Protein AF-A0A7C0U023-F1 (afdb_monomer)

Sequence (135 aa):
MRRCYLKLAESLKVRSLTDVDVYISKMVKILGLPGEVEHLANDIYKKSAIKGLTQGKNTKAIAAAATYLAARTLGISISQRRLVKEVGVSKSTLRRRLREFEAVLSDENIRKESRITLRRINLATEVNEIGRRSH

Mean predicted aligned error: 13.09 Å

Foldseek 3Di:
DVVVVVVVCVVPPPPPCPDLLVLLVVLCVVQVHDCQLSVQLVVLLVLCVVVVNPPPDDSLLSSLLSSCVSCVVVVHDDDLVVSCVVSVHDSVSNVVNNVSSVVSVVVVVVVVVVVVVVVVVVVVVVVVVVVVVPD

Nearest PDB structures (foldseek):
  1ais-assembly1_B  TM=8.314E-01  e=1.638E-04  Pyrococcus woesei
  8wak-assembly1_R  TM=7.868E-01  e=1.321E-04  Homo sapiens
  7nvu-assembly1_M  TM=7.832E-01  e=1.552E-04  Homo sapiens
  7zx7-assembly1_M  TM=7.898E-01  e=2.144E-04  Homo sapiens
  8bvw-assembly1_M  TM=7.854E-01  e=2.144E-04  Homo sapiens

Radius of gyration: 21.13 Å; Cα contacts (8 Å, |Δi|>4): 98; chains: 1; bounding box: 37×42×81 Å

Secondary structure (DSSP, 8-state):
-HHHHHHHHHHSS------HHHHHHHHHHHHT--HHHHHHHHHHHHHHHHTTTTTTS-HHHHHHHHHHHHHHHTT----HHHHHHHHT--HHHHHHHHHHHHHHHHHHHHHHHHHHHHHHHHHHHHHHHHTTS--

Structure (mmCIF, N/CA/C/O backbone):
data_AF-A0A7C0U023-F1
#
_entry.id   AF-A0A7C0U023-F1
#
loop_
_atom_site.group_PDB
_atom_site.id
_atom_site.type_symbol
_atom_site.label_atom_id
_atom_site.label_alt_id
_atom_site.label_comp_id
_atom_site.label_asym_id
_atom_site.label_entity_id
_atom_site.label_seq_id
_atom_site.pdbx_PDB_ins_code
_atom_site.Cartn_x
_atom_site.Cartn_y
_atom_site.Cartn_z
_atom_site.occupancy
_atom_site.B_iso_or_equiv
_atom_site.auth_seq_id
_atom_site.auth_comp_id
_atom_site.auth_asym_id
_atom_site.auth_atom_id
_atom_site.pdbx_PDB_model_num
ATOM 1 N N . MET A 1 1 ? 19.721 7.016 -32.520 1.00 54.12 1 MET A N 1
ATOM 2 C CA . MET A 1 1 ? 19.058 8.004 -31.632 1.00 54.12 1 MET A CA 1
ATOM 3 C C . MET A 1 1 ? 18.531 7.437 -30.301 1.00 54.12 1 MET A C 1
ATOM 5 O O . MET A 1 1 ? 18.793 8.049 -29.277 1.00 54.12 1 MET A O 1
ATOM 9 N N . ARG A 1 2 ? 17.855 6.271 -30.234 1.00 52.28 2 ARG A N 1
ATOM 10 C CA . ARG A 1 2 ? 17.248 5.757 -28.972 1.00 52.28 2 ARG A CA 1
ATOM 11 C C . ARG A 1 2 ? 18.247 5.343 -27.866 1.00 52.28 2 ARG A C 1
ATOM 13 O O . ARG A 1 2 ? 17.947 5.484 -26.687 1.00 52.28 2 ARG A O 1
ATOM 20 N N . ARG A 1 3 ? 19.452 4.876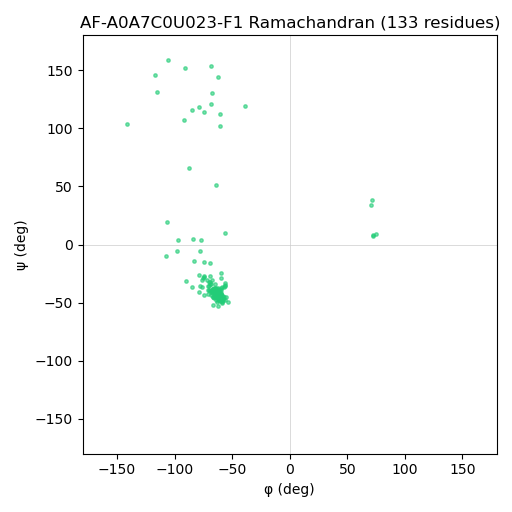 -28.233 1.00 50.38 3 ARG A N 1
ATOM 21 C CA . ARG A 1 3 ? 20.515 4.461 -27.286 1.00 50.38 3 ARG A CA 1
ATOM 22 C C . ARG A 1 3 ? 21.240 5.628 -26.598 1.00 50.38 3 ARG A C 1
ATOM 24 O O . ARG A 1 3 ? 21.702 5.454 -25.476 1.00 50.38 3 ARG A O 1
ATOM 31 N N . CYS A 1 4 ? 21.318 6.802 -27.228 1.00 50.00 4 CYS A N 1
ATOM 32 C CA . CYS A 1 4 ? 21.983 7.971 -26.635 1.00 50.00 4 CYS A CA 1
ATOM 33 C C . CYS A 1 4 ? 21.095 8.661 -25.590 1.00 50.00 4 CYS A C 1
ATOM 35 O O . CYS A 1 4 ? 21.592 9.076 -24.550 1.00 50.00 4 CYS A O 1
ATOM 37 N N . TYR A 1 5 ? 19.776 8.692 -25.814 1.00 56.62 5 TYR A N 1
ATOM 38 C CA . TYR A 1 5 ? 18.820 9.225 -24.839 1.00 56.62 5 TYR A CA 1
ATOM 39 C C . TYR A 1 5 ? 18.781 8.394 -23.546 1.00 56.62 5 TYR A C 1
ATOM 41 O O . TYR A 1 5 ? 18.778 8.954 -22.456 1.00 56.62 5 TYR A O 1
ATOM 49 N N . LEU A 1 6 ? 18.838 7.059 -23.655 1.00 56.56 6 LEU A N 1
ATOM 50 C CA . LEU A 1 6 ? 18.897 6.169 -22.489 1.00 56.56 6 LEU A CA 1
ATOM 51 C C . LEU A 1 6 ? 20.165 6.382 -21.651 1.00 56.56 6 LEU A C 1
ATOM 53 O O . LEU A 1 6 ? 20.066 6.433 -20.432 1.00 56.56 6 LEU A O 1
ATOM 57 N N . LYS A 1 7 ? 21.328 6.569 -22.291 1.00 55.03 7 LYS A N 1
ATOM 58 C CA . LYS A 1 7 ? 22.586 6.857 -21.582 1.00 55.03 7 LYS A CA 1
ATOM 59 C C . LYS A 1 7 ? 22.573 8.223 -20.886 1.00 55.03 7 LYS A C 1
ATOM 61 O O . LYS A 1 7 ? 23.060 8.330 -19.768 1.00 55.03 7 LYS A O 1
ATOM 66 N N . LEU A 1 8 ? 21.974 9.250 -21.495 1.00 55.00 8 LEU A N 1
ATOM 67 C CA . LEU A 1 8 ? 21.811 10.564 -20.852 1.00 55.00 8 LEU A CA 1
ATOM 68 C C . LEU A 1 8 ? 20.832 10.515 -19.668 1.00 55.00 8 LEU A C 1
ATOM 70 O O . LEU A 1 8 ? 21.096 11.110 -18.624 1.00 55.00 8 LEU A O 1
ATOM 74 N N . ALA A 1 9 ? 19.745 9.749 -19.793 1.00 53.06 9 ALA A N 1
ATOM 75 C CA . ALA A 1 9 ? 18.796 9.500 -18.707 1.00 53.06 9 ALA A CA 1
ATOM 76 C C . ALA A 1 9 ? 19.373 8.625 -17.573 1.00 53.06 9 ALA A C 1
ATOM 78 O O . ALA A 1 9 ? 18.794 8.565 -16.495 1.00 53.06 9 ALA A O 1
ATOM 79 N N . GLU A 1 10 ? 20.492 7.938 -17.811 1.00 50.91 10 GLU A N 1
ATOM 80 C CA . GLU A 1 10 ? 21.202 7.120 -16.823 1.00 50.91 10 GLU A CA 1
ATOM 81 C C . GLU A 1 10 ? 22.261 7.931 -16.053 1.00 50.91 10 GLU A C 1
ATOM 83 O O . GLU A 1 10 ? 22.480 7.687 -14.865 1.00 50.91 10 GLU A O 1
ATOM 88 N N . SER A 1 11 ? 22.869 8.941 -16.695 1.00 46.41 11 SER A N 1
ATOM 89 C CA . SER A 1 11 ? 23.805 9.884 -16.059 1.00 46.41 11 SER A CA 1
ATOM 90 C C . SER A 1 11 ? 23.117 10.928 -15.175 1.00 46.41 11 SER A C 1
ATOM 92 O O . SER A 1 11 ? 23.688 11.339 -14.164 1.00 46.41 11 SER A O 1
ATOM 94 N N . LEU A 1 12 ? 21.871 11.308 -15.475 1.00 48.84 12 LEU A N 1
ATOM 95 C CA . LEU A 1 12 ? 20.998 11.856 -14.443 1.00 48.84 12 LEU A CA 1
ATOM 96 C C . LEU A 1 12 ? 20.554 10.677 -13.571 1.00 48.84 12 LEU A C 1
ATOM 98 O O . LEU A 1 12 ? 19.746 9.862 -13.995 1.00 48.84 12 LEU A O 1
ATOM 102 N N . LYS A 1 13 ? 20.966 10.629 -12.300 1.00 47.28 13 LYS A N 1
ATOM 103 C CA . LYS A 1 13 ? 20.375 9.750 -11.260 1.00 47.28 13 LYS A CA 1
ATOM 104 C C . LYS A 1 13 ? 18.853 9.938 -11.064 1.00 47.28 13 LYS A C 1
ATOM 106 O O . LYS A 1 13 ? 18.273 9.388 -10.136 1.00 47.28 13 LYS A O 1
ATOM 111 N N . VAL A 1 14 ? 18.192 10.678 -11.945 1.00 48.66 14 VAL A N 1
ATOM 112 C CA . VAL A 1 14 ? 16.753 10.736 -12.134 1.00 48.66 14 VAL A CA 1
ATOM 113 C C . VAL A 1 14 ? 16.366 9.636 -13.126 1.00 48.66 14 VAL A C 1
ATOM 115 O O . VAL A 1 14 ? 15.863 9.896 -14.217 1.00 48.66 14 VAL A O 1
ATOM 118 N N . ARG A 1 15 ? 16.547 8.366 -12.735 1.00 45.38 15 ARG A N 1
ATOM 119 C CA . ARG A 1 15 ? 15.631 7.342 -13.251 1.00 45.38 15 ARG A CA 1
ATOM 120 C C . ARG A 1 15 ? 14.267 7.794 -12.766 1.00 45.38 15 ARG A C 1
ATOM 122 O O . ARG A 1 15 ? 13.996 7.716 -11.572 1.00 45.38 15 ARG A O 1
ATOM 129 N N . SER A 1 16 ? 13.520 8.396 -13.685 1.00 43.19 16 S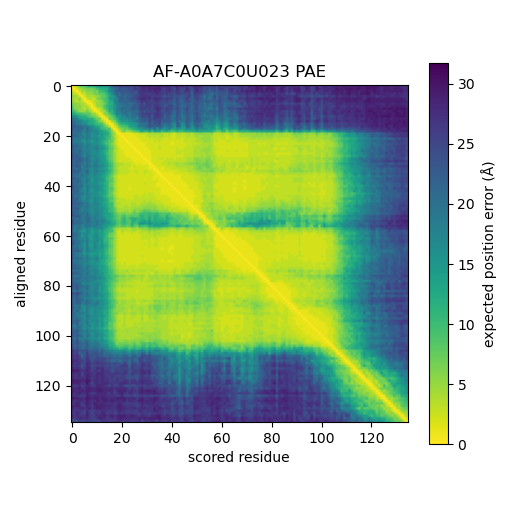ER A N 1
ATOM 130 C CA . SER A 1 16 ? 12.240 9.033 -13.438 1.00 43.19 16 SER A CA 1
ATOM 131 C C . SER A 1 16 ? 11.447 8.192 -12.443 1.00 43.19 16 SER A C 1
ATOM 133 O O . SER A 1 16 ? 11.183 7.012 -12.680 1.00 43.19 16 SER A O 1
ATOM 135 N N . LEU A 1 17 ? 11.133 8.802 -11.301 1.00 48.19 17 LEU A N 1
ATOM 136 C CA . LEU A 1 17 ? 10.141 8.351 -10.336 1.00 48.19 17 LEU A CA 1
ATOM 137 C C . LEU A 1 17 ? 8.759 8.389 -11.006 1.00 48.19 17 LEU A C 1
ATOM 139 O O . LEU A 1 17 ? 7.863 9.014 -10.480 1.00 48.19 17 LEU A O 1
ATOM 143 N N . THR A 1 18 ? 8.589 7.795 -12.184 1.00 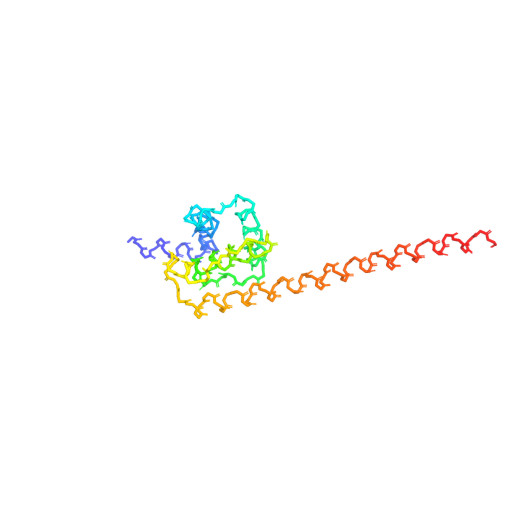52.88 18 THR A N 1
ATOM 144 C CA . THR A 1 18 ? 7.326 7.758 -12.915 1.00 52.88 18 THR A CA 1
ATOM 145 C C . THR A 1 18 ? 6.573 6.500 -12.517 1.00 52.88 18 THR A C 1
ATOM 147 O O . THR A 1 18 ? 6.914 5.388 -12.912 1.00 52.88 18 THR A O 1
ATOM 150 N N . ASP A 1 19 ? 5.510 6.537 -11.738 1.00 71.00 19 ASP A N 1
ATOM 151 C CA . ASP A 1 19 ? 5.164 7.380 -10.597 1.00 71.00 19 ASP A CA 1
ATOM 152 C C . ASP A 1 19 ? 4.488 6.348 -9.706 1.00 71.00 19 ASP A C 1
ATOM 154 O O . ASP A 1 19 ? 3.401 5.856 -10.034 1.00 71.00 19 ASP A O 1
ATOM 158 N N . VAL A 1 20 ? 5.171 5.881 -8.658 1.00 79.88 20 VAL A N 1
ATOM 159 C CA . VAL A 1 20 ? 4.535 4.925 -7.736 1.00 79.88 20 VAL A CA 1
ATOM 160 C C . VAL A 1 20 ? 3.244 5.547 -7.202 1.00 79.88 20 VAL A C 1
ATOM 162 O O . VAL A 1 20 ? 2.238 4.852 -7.130 1.00 79.88 20 VAL A O 1
ATOM 165 N N . ASP A 1 21 ? 3.242 6.862 -7.004 1.00 83.56 21 ASP A N 1
ATOM 166 C CA . ASP A 1 21 ? 2.099 7.696 -6.640 1.00 83.56 21 ASP A CA 1
ATOM 167 C C . ASP A 1 21 ? 0.941 7.594 -7.656 1.00 83.56 21 ASP A C 1
ATOM 169 O O . ASP A 1 21 ? -0.211 7.370 -7.278 1.00 83.56 21 ASP A O 1
ATOM 173 N N . VAL A 1 22 ? 1.219 7.636 -8.966 1.00 86.94 22 VAL A N 1
ATOM 174 C CA . VAL A 1 22 ? 0.192 7.433 -10.011 1.00 86.94 22 VAL A CA 1
ATOM 175 C C . VAL A 1 22 ? -0.344 6.003 -9.981 1.00 86.94 22 VAL A C 1
ATOM 177 O O . VAL A 1 22 ? -1.539 5.780 -10.184 1.00 86.94 22 VAL A O 1
ATOM 180 N N . TYR A 1 23 ? 0.512 5.011 -9.724 1.00 88.31 23 TYR A N 1
ATOM 181 C CA . TYR A 1 23 ? 0.062 3.628 -9.566 1.00 88.31 23 TYR A CA 1
ATOM 182 C C . TYR A 1 23 ? -0.781 3.435 -8.304 1.00 88.31 23 TYR A C 1
ATOM 184 O O . TYR A 1 23 ? -1.787 2.734 -8.372 1.00 88.31 23 TYR A O 1
ATOM 192 N N . ILE A 1 24 ? -0.424 4.075 -7.190 1.00 89.88 24 ILE A N 1
ATOM 193 C CA . ILE A 1 24 ? -1.216 4.099 -5.956 1.00 89.88 24 ILE A CA 1
ATOM 194 C C . ILE A 1 24 ? -2.594 4.701 -6.253 1.00 89.88 24 ILE A C 1
ATOM 196 O O . ILE A 1 24 ? -3.604 4.057 -5.976 1.00 89.88 24 ILE A O 1
ATOM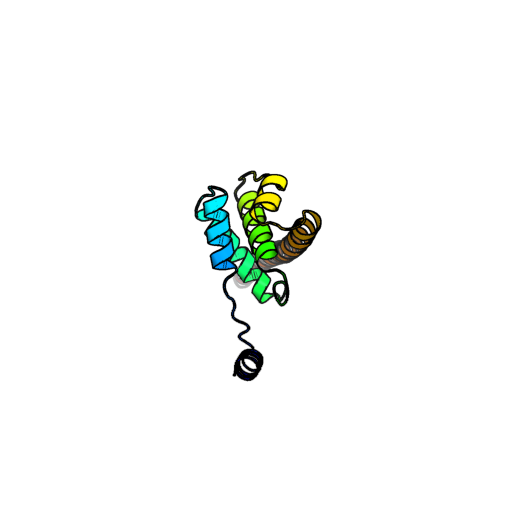 200 N N . SER A 1 25 ? -2.642 5.858 -6.917 1.00 89.75 25 SER A N 1
ATOM 201 C CA . SER A 1 25 ? -3.889 6.533 -7.308 1.00 89.75 25 SER A CA 1
ATOM 202 C C . SER A 1 25 ? -4.779 5.631 -8.175 1.00 89.75 25 SER A C 1
ATOM 204 O O . SER A 1 25 ? -5.983 5.501 -7.955 1.00 89.75 25 SER A O 1
ATOM 206 N N . LYS A 1 26 ? -4.187 4.945 -9.165 1.00 88.81 26 LYS A N 1
ATOM 207 C CA . LYS A 1 26 ? -4.904 3.972 -10.009 1.00 88.81 26 LYS A CA 1
ATOM 208 C C . LYS A 1 26 ? -5.436 2.792 -9.196 1.00 88.81 26 LYS A C 1
ATOM 210 O O . LYS A 1 26 ? -6.564 2.368 -9.421 1.00 88.81 26 LYS A O 1
ATOM 215 N N . MET A 1 27 ? -4.645 2.268 -8.262 1.00 87.56 27 MET A N 1
ATOM 216 C CA . MET A 1 27 ? -5.039 1.144 -7.408 1.00 87.56 27 MET A CA 1
ATOM 217 C C . MET A 1 27 ? -6.191 1.504 -6.478 1.00 87.56 27 MET A C 1
ATOM 219 O O . MET A 1 27 ? -7.138 0.730 -6.369 1.00 87.56 27 MET A O 1
ATOM 223 N N . VAL A 1 28 ? -6.145 2.681 -5.857 1.00 90.44 28 VAL A N 1
ATOM 224 C CA . VAL A 1 28 ? -7.226 3.197 -5.007 1.00 90.44 28 VAL A CA 1
ATOM 225 C C . VAL A 1 28 ? -8.527 3.284 -5.803 1.00 90.44 28 VAL A C 1
ATOM 227 O O . VAL A 1 28 ? -9.542 2.744 -5.364 1.00 90.44 28 VAL A O 1
ATOM 230 N N . LYS A 1 29 ? -8.476 3.841 -7.021 1.00 90.44 29 LYS A N 1
ATOM 231 C CA . LYS A 1 29 ? -9.637 3.924 -7.922 1.00 90.44 29 LYS A CA 1
ATOM 232 C C . LYS A 1 29 ? -10.184 2.552 -8.326 1.00 90.44 29 LYS A C 1
ATOM 234 O O . LYS A 1 29 ? -11.384 2.331 -8.221 1.00 90.44 29 LYS A O 1
ATOM 239 N N . ILE A 1 30 ? -9.325 1.619 -8.745 1.00 89.00 30 ILE A N 1
ATOM 240 C CA . ILE A 1 30 ? -9.737 0.264 -9.167 1.00 89.00 30 ILE A CA 1
ATOM 241 C C . ILE A 1 30 ? -10.346 -0.530 -8.003 1.00 89.00 30 ILE A C 1
ATOM 243 O O . ILE A 1 30 ? -11.298 -1.292 -8.176 1.00 89.00 30 ILE A O 1
ATOM 247 N N . LEU A 1 31 ? -9.801 -0.367 -6.797 1.00 87.25 31 LEU A N 1
ATOM 248 C CA . LEU A 1 31 ? -10.263 -1.095 -5.619 1.00 87.25 31 LEU A CA 1
ATOM 249 C C . LEU A 1 31 ? -11.486 -0.452 -4.956 1.00 87.25 31 LEU A C 1
ATOM 251 O O . LEU A 1 31 ? -12.139 -1.141 -4.167 1.00 87.25 31 LEU A O 1
ATOM 255 N N . GLY A 1 32 ? -11.816 0.794 -5.315 1.00 88.50 32 GLY A N 1
ATOM 256 C CA . GLY A 1 32 ? -12.909 1.571 -4.731 1.00 88.50 32 GLY A CA 1
ATOM 257 C C . GLY A 1 32 ? -12.599 2.031 -3.308 1.00 88.50 32 GLY A C 1
ATOM 258 O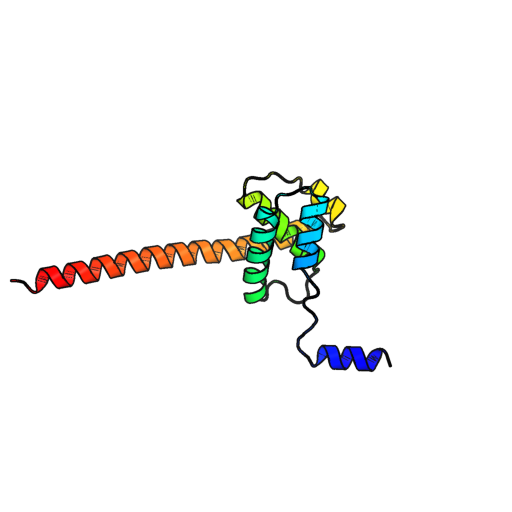 O . GLY A 1 32 ? -13.459 1.957 -2.438 1.00 88.50 32 GLY A O 1
ATOM 259 N N . LEU A 1 33 ? -11.348 2.412 -3.045 1.00 89.19 33 LEU A N 1
ATOM 260 C CA . LEU A 1 33 ? -10.878 2.796 -1.713 1.00 89.19 33 LEU A CA 1
ATOM 261 C C . LEU A 1 33 ? -11.040 4.308 -1.479 1.00 89.19 33 LEU A C 1
ATOM 263 O O . LEU A 1 33 ? -10.980 5.078 -2.439 1.00 89.19 33 LEU A O 1
ATOM 267 N N . PRO A 1 34 ? -11.215 4.750 -0.221 1.00 88.69 34 PRO A N 1
ATOM 268 C CA . PRO A 1 34 ? -11.295 6.170 0.101 1.00 88.69 34 PRO A CA 1
ATOM 269 C C . PRO A 1 34 ? -9.945 6.870 -0.108 1.00 88.69 34 PRO A C 1
ATOM 271 O O . PRO A 1 34 ? -8.884 6.255 0.026 1.00 88.69 34 PRO A O 1
ATOM 274 N N . GLY A 1 35 ? -9.982 8.178 -0.385 1.00 86.25 35 GLY A N 1
ATOM 275 C CA . GLY A 1 35 ? -8.783 8.995 -0.627 1.00 86.25 35 GLY A CA 1
ATOM 276 C C . GLY A 1 35 ? -7.802 9.024 0.552 1.00 86.25 35 GLY A C 1
ATOM 277 O O . GLY A 1 35 ? -6.599 9.161 0.353 1.00 86.25 35 GLY A O 1
ATOM 278 N N . GLU A 1 36 ? -8.274 8.786 1.777 1.00 86.88 36 GLU A N 1
ATOM 279 C CA . GLU A 1 36 ? -7.415 8.617 2.958 1.00 86.88 36 GLU A CA 1
ATOM 280 C C . GLU A 1 36 ? -6.396 7.480 2.786 1.00 86.88 36 GLU A C 1
ATOM 282 O O . GLU A 1 36 ? -5.239 7.607 3.193 1.00 86.88 36 GLU A O 1
ATOM 287 N N . VAL A 1 37 ? -6.790 6.389 2.115 1.00 88.12 37 VAL A N 1
ATOM 288 C CA . VAL A 1 37 ? -5.881 5.279 1.796 1.00 88.12 37 VAL A CA 1
ATOM 289 C C . VAL A 1 37 ? -4.809 5.732 0.813 1.00 88.12 37 VAL A C 1
ATOM 291 O O . VAL A 1 37 ? -3.660 5.318 0.935 1.00 88.12 37 VAL A O 1
ATOM 294 N N . GLU A 1 38 ? -5.165 6.578 -0.153 1.00 90.00 38 GLU A N 1
ATOM 295 C CA . GLU A 1 38 ? -4.228 7.131 -1.132 1.00 90.00 38 GLU A CA 1
ATOM 296 C C . GLU A 1 38 ? -3.165 7.995 -0.455 1.00 90.00 38 GLU A C 1
ATOM 298 O O . GLU A 1 38 ? -1.969 7.786 -0.666 1.00 90.00 38 GLU A O 1
ATOM 303 N N . HIS A 1 39 ? -3.593 8.917 0.410 1.00 88.44 39 HIS A N 1
ATOM 304 C CA . HIS A 1 39 ? -2.691 9.773 1.176 1.00 88.44 39 HIS A CA 1
ATOM 305 C C . HIS A 1 39 ? -1.737 8.948 2.043 1.00 88.44 39 HIS A C 1
ATOM 307 O O . HIS A 1 39 ? -0.518 9.102 1.945 1.00 88.44 39 HIS A O 1
ATOM 313 N N . LEU A 1 40 ? -2.272 8.007 2.824 1.00 87.50 40 LEU A N 1
ATOM 314 C CA . LEU A 1 40 ? -1.459 7.176 3.706 1.00 87.50 40 LEU A CA 1
ATOM 315 C C . LEU A 1 40 ? -0.512 6.247 2.927 1.00 87.50 40 LEU A C 1
ATOM 317 O O . LEU A 1 40 ? 0.631 6.037 3.337 1.00 87.50 40 LEU A O 1
ATOM 321 N N . ALA A 1 41 ? -0.947 5.706 1.788 1.00 88.88 41 ALA A N 1
ATOM 322 C CA . ALA A 1 41 ? -0.103 4.877 0.932 1.00 88.88 41 ALA A CA 1
ATOM 323 C C . ALA A 1 41 ? 1.067 5.675 0.344 1.00 88.88 41 ALA A C 1
ATOM 325 O O . ALA A 1 41 ? 2.199 5.183 0.347 1.00 88.88 41 ALA A O 1
ATOM 326 N N . ASN A 1 42 ? 0.815 6.907 -0.108 1.00 88.62 42 ASN A N 1
ATOM 327 C CA . ASN A 1 42 ? 1.858 7.816 -0.581 1.00 88.62 42 ASN A CA 1
ATOM 328 C C . ASN A 1 42 ? 2.856 8.156 0.536 1.00 88.62 42 ASN A C 1
ATOM 330 O O . ASN A 1 42 ? 4.065 8.147 0.301 1.00 88.62 42 ASN A O 1
ATOM 334 N N . ASP A 1 43 ? 2.391 8.371 1.767 1.00 86.62 43 ASP A N 1
ATOM 335 C CA . ASP A 1 43 ? 3.272 8.623 2.912 1.00 86.62 43 ASP A CA 1
ATOM 336 C C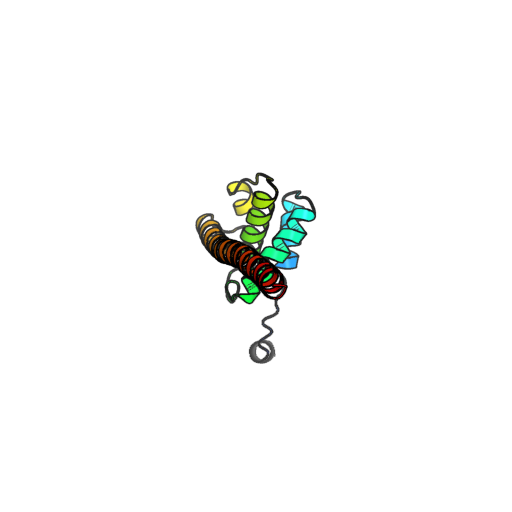 . ASP A 1 43 ? 4.150 7.412 3.254 1.00 86.62 43 ASP A C 1
ATOM 338 O O . ASP A 1 43 ? 5.362 7.547 3.448 1.00 86.62 43 ASP A O 1
ATOM 342 N N . ILE A 1 44 ? 3.570 6.207 3.284 1.00 85.75 44 ILE A N 1
ATOM 343 C CA . ILE A 1 44 ? 4.314 4.955 3.494 1.00 85.75 44 ILE A CA 1
ATOM 344 C C . ILE A 1 44 ? 5.359 4.760 2.390 1.00 85.75 44 ILE A C 1
ATOM 346 O O . ILE A 1 44 ? 6.506 4.383 2.670 1.00 85.75 44 ILE A O 1
ATOM 350 N N . TYR A 1 45 ? 4.988 5.035 1.138 1.00 86.69 45 TYR A N 1
ATOM 351 C CA . TYR A 1 45 ? 5.899 4.957 0.004 1.00 86.69 45 TYR A CA 1
ATOM 352 C C . TYR A 1 45 ? 7.059 5.946 0.140 1.00 86.69 45 TYR A C 1
ATOM 354 O O . TYR A 1 45 ? 8.213 5.515 0.094 1.00 86.69 45 TYR A O 1
ATOM 362 N N . LYS A 1 46 ? 6.783 7.235 0.376 1.00 84.12 46 LYS A N 1
ATOM 363 C CA . LYS A 1 46 ? 7.806 8.284 0.523 1.00 84.12 46 LYS A CA 1
ATOM 364 C C . LYS A 1 46 ? 8.813 7.941 1.617 1.00 84.12 46 LYS A C 1
ATOM 366 O O . LYS A 1 46 ? 10.020 7.996 1.388 1.00 84.12 46 LYS A O 1
ATOM 371 N N . LYS A 1 47 ? 8.338 7.485 2.778 1.00 81.56 47 LYS A N 1
ATOM 372 C CA . LYS A 1 47 ? 9.205 7.038 3.883 1.00 81.56 47 LYS A CA 1
ATOM 373 C C . LYS A 1 47 ? 10.103 5.869 3.490 1.00 81.56 47 LYS A C 1
ATOM 375 O O . LYS A 1 47 ? 11.294 5.849 3.798 1.00 81.56 47 LYS A O 1
ATOM 380 N N . SER A 1 48 ? 9.543 4.898 2.778 1.00 81.31 48 SER A N 1
ATOM 381 C CA . SER A 1 48 ? 10.282 3.715 2.329 1.00 81.31 48 SER A CA 1
ATOM 382 C C . SER A 1 48 ? 11.275 4.040 1.212 1.00 81.31 48 SER A C 1
ATOM 384 O O . SER A 1 48 ? 12.335 3.417 1.122 1.00 81.31 48 SER A O 1
ATOM 386 N N . ALA A 1 49 ? 10.963 5.039 0.384 1.00 80.69 49 ALA A N 1
ATOM 387 C CA . ALA A 1 49 ? 11.842 5.539 -0.663 1.00 80.69 49 ALA A CA 1
ATOM 388 C C . ALA A 1 49 ? 13.079 6.242 -0.089 1.00 80.69 49 ALA A C 1
ATOM 390 O O . ALA A 1 49 ? 14.182 5.991 -0.571 1.00 80.69 49 ALA A O 1
ATOM 391 N N . ILE A 1 50 ? 12.924 7.022 0.988 1.00 77.50 50 ILE A N 1
ATOM 392 C CA . ILE A 1 50 ? 14.047 7.657 1.704 1.00 77.50 50 ILE A CA 1
ATOM 393 C C . ILE A 1 50 ? 15.035 6.605 2.231 1.00 77.50 50 ILE A C 1
ATOM 395 O O . ILE A 1 50 ? 16.245 6.805 2.170 1.00 77.50 50 ILE A O 1
ATOM 399 N N . LYS A 1 51 ? 14.541 5.446 2.687 1.00 74.44 51 LYS A N 1
ATOM 400 C CA . LYS A 1 51 ? 15.380 4.321 3.141 1.00 74.44 51 LYS A CA 1
ATOM 401 C C . LYS A 1 51 ? 16.003 3.498 1.996 1.00 74.44 51 LYS A C 1
ATOM 403 O O . LYS A 1 51 ? 16.616 2.467 2.255 1.00 74.44 51 LYS A O 1
ATOM 408 N N . GLY A 1 52 ? 15.819 3.889 0.732 1.00 73.50 52 GLY A N 1
ATOM 409 C CA . GLY A 1 52 ? 16.377 3.189 -0.433 1.00 73.50 52 GLY A CA 1
ATOM 410 C C . GLY A 1 52 ? 15.716 1.842 -0.755 1.00 73.50 52 GLY A C 1
ATOM 411 O O . GLY A 1 52 ? 16.161 1.129 -1.652 1.00 73.50 52 GLY A O 1
ATOM 412 N N . LEU A 1 53 ? 14.622 1.482 -0.077 1.00 71.06 53 LEU A N 1
ATOM 413 C CA . LEU A 1 53 ? 13.987 0.167 -0.211 1.00 71.06 53 LEU A CA 1
ATOM 414 C C . LEU A 1 53 ? 13.143 0.005 -1.473 1.00 71.06 53 LEU A C 1
ATOM 416 O O . LEU A 1 53 ? 12.666 -1.097 -1.730 1.00 71.06 53 LEU A O 1
ATOM 420 N N . THR A 1 54 ? 12.958 1.057 -2.265 1.00 68.75 54 THR A N 1
ATOM 421 C CA . THR A 1 54 ? 12.124 1.055 -3.478 1.00 68.75 54 THR A CA 1
ATOM 422 C C . THR A 1 54 ? 12.941 1.090 -4.776 1.00 68.75 54 THR A C 1
ATOM 424 O O . THR A 1 54 ? 12.391 0.844 -5.849 1.00 68.75 54 THR A O 1
ATOM 427 N N . GLN A 1 55 ? 14.255 1.327 -4.695 1.00 63.94 55 GLN A N 1
ATOM 428 C CA . GLN A 1 55 ? 15.152 1.452 -5.848 1.00 63.94 55 GLN A CA 1
ATOM 429 C C . GLN A 1 55 ? 15.311 0.110 -6.593 1.00 63.94 55 GLN A C 1
ATOM 431 O O . GLN A 1 55 ? 15.562 -0.928 -5.982 1.00 63.94 55 GLN A O 1
ATOM 436 N N . GLY A 1 56 ? 15.149 0.121 -7.923 1.00 64.81 56 GLY A N 1
ATOM 437 C CA . GLY A 1 56 ? 15.355 -1.050 -8.795 1.00 64.81 56 GLY A CA 1
ATOM 438 C C . GLY A 1 56 ? 14.281 -2.146 -8.712 1.00 64.81 56 GLY A C 1
ATOM 439 O O . GLY A 1 56 ? 14.453 -3.226 -9.274 1.00 64.81 56 GLY A O 1
ATOM 440 N N . LYS A 1 57 ? 13.173 -1.899 -8.006 1.00 70.69 57 LYS A N 1
ATOM 441 C CA . LYS A 1 57 ? 12.109 -2.883 -7.762 1.00 70.69 57 LYS A CA 1
ATOM 442 C C . LYS A 1 57 ? 10.866 -2.595 -8.608 1.00 70.69 57 LYS A C 1
ATOM 444 O O . LYS A 1 57 ? 10.638 -1.481 -9.064 1.00 70.69 57 LYS A O 1
ATOM 449 N N . ASN A 1 58 ? 10.038 -3.624 -8.797 1.00 81.00 58 ASN A N 1
ATOM 450 C CA . ASN A 1 58 ? 8.788 -3.532 -9.555 1.00 81.00 58 ASN A CA 1
ATOM 451 C C . ASN A 1 58 ? 7.824 -2.513 -8.909 1.00 81.00 58 ASN A C 1
ATOM 453 O O . ASN A 1 58 ? 7.293 -2.763 -7.824 1.00 81.00 58 ASN A O 1
ATOM 457 N N . THR A 1 59 ? 7.584 -1.395 -9.599 1.00 85.38 59 THR A N 1
ATOM 458 C CA . THR A 1 59 ? 6.761 -0.263 -9.141 1.00 85.38 59 THR A CA 1
ATOM 459 C C . THR A 1 59 ? 5.320 -0.664 -8.830 1.00 85.38 59 THR A C 1
ATOM 461 O O . THR A 1 59 ? 4.778 -0.225 -7.818 1.00 85.38 59 THR A O 1
ATOM 464 N N . LYS A 1 60 ? 4.725 -1.578 -9.609 1.00 87.00 60 LYS A N 1
ATOM 465 C CA . LYS A 1 60 ? 3.372 -2.109 -9.359 1.00 87.00 60 LYS A CA 1
ATOM 466 C C . LYS A 1 60 ? 3.293 -2.871 -8.038 1.00 87.00 60 LYS A C 1
ATOM 468 O O . LYS A 1 60 ? 2.350 -2.701 -7.275 1.00 87.00 60 LYS A O 1
ATOM 473 N N . ALA A 1 61 ? 4.301 -3.697 -7.753 1.00 87.19 61 ALA A N 1
ATOM 474 C CA . ALA A 1 61 ? 4.355 -4.471 -6.513 1.00 87.19 61 ALA A CA 1
ATOM 475 C C . ALA A 1 61 ? 4.577 -3.576 -5.282 1.00 87.19 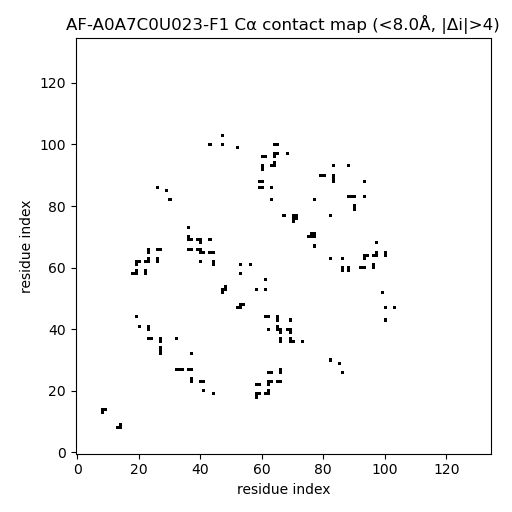61 ALA A C 1
ATOM 477 O O . ALA A 1 61 ? 4.056 -3.875 -4.210 1.00 87.19 61 ALA A O 1
ATOM 478 N N . ILE A 1 62 ? 5.339 -2.489 -5.441 1.00 88.75 62 ILE A N 1
ATOM 479 C CA . ILE A 1 62 ? 5.550 -1.472 -4.403 1.00 88.75 62 ILE A CA 1
ATOM 480 C C . ILE A 1 62 ? 4.241 -0.733 -4.122 1.00 88.75 62 ILE A C 1
ATOM 482 O O . ILE A 1 62 ? 3.822 -0.694 -2.968 1.00 88.75 62 ILE A O 1
ATOM 486 N N . ALA A 1 63 ? 3.577 -0.216 -5.161 1.00 89.38 63 ALA A N 1
ATOM 487 C CA . ALA A 1 63 ? 2.294 0.469 -5.028 1.00 89.38 63 ALA A CA 1
ATOM 488 C C . ALA A 1 63 ? 1.250 -0.431 -4.353 1.00 89.38 63 ALA A C 1
ATOM 490 O O . ALA A 1 63 ? 0.633 -0.035 -3.373 1.00 89.38 63 ALA A O 1
ATOM 491 N N . ALA A 1 64 ? 1.125 -1.685 -4.801 1.00 90.19 64 ALA A N 1
ATOM 492 C CA . ALA A 1 64 ? 0.190 -2.643 -4.219 1.00 90.19 64 ALA A CA 1
ATOM 493 C C . ALA A 1 64 ? 0.454 -2.917 -2.731 1.00 90.19 64 ALA A C 1
ATOM 495 O O . ALA A 1 64 ? -0.485 -2.983 -1.940 1.00 90.19 64 ALA A O 1
ATOM 496 N N . ALA A 1 65 ? 1.722 -3.075 -2.340 1.00 90.00 65 ALA A N 1
ATOM 497 C CA . ALA A 1 65 ? 2.082 -3.292 -0.944 1.00 90.00 65 ALA A CA 1
ATOM 498 C C . ALA A 1 65 ? 1.800 -2.052 -0.080 1.00 90.00 65 ALA A C 1
ATOM 500 O O . ALA A 1 65 ? 1.247 -2.200 1.008 1.00 90.00 65 ALA A O 1
ATOM 501 N N . ALA A 1 66 ? 2.114 -0.852 -0.578 1.00 89.69 66 ALA A N 1
ATOM 502 C CA . ALA A 1 66 ? 1.838 0.405 0.115 1.00 89.69 66 ALA A CA 1
ATOM 503 C C . ALA A 1 66 ? 0.328 0.637 0.297 1.00 89.69 66 ALA A C 1
ATOM 505 O O . ALA A 1 66 ? -0.116 0.892 1.415 1.00 89.69 66 ALA A O 1
ATOM 506 N N . THR A 1 67 ? -0.476 0.457 -0.759 1.00 90.94 67 THR A N 1
ATOM 507 C CA . THR A 1 67 ? -1.943 0.579 -0.701 1.00 90.94 67 THR A CA 1
ATOM 508 C C . THR A 1 67 ? -2.564 -0.448 0.243 1.00 90.94 67 THR A C 1
ATOM 510 O O . THR A 1 67 ? -3.423 -0.101 1.048 1.00 90.94 67 THR A O 1
ATOM 513 N N . TYR A 1 68 ? -2.123 -1.710 0.188 1.00 90.00 68 TYR A N 1
ATOM 514 C CA . TYR A 1 68 ? -2.629 -2.749 1.089 1.00 90.00 68 TYR A CA 1
ATOM 515 C C . TYR A 1 68 ? -2.329 -2.429 2.551 1.00 90.00 68 TYR A C 1
ATOM 517 O O . TYR A 1 68 ? -3.174 -2.630 3.421 1.00 90.00 68 TYR A O 1
ATOM 525 N N . LEU A 1 69 ? -1.118 -1.945 2.824 1.00 88.31 69 LEU A N 1
ATOM 526 C CA . LEU A 1 69 ? -0.699 -1.620 4.176 1.00 88.31 69 LEU A CA 1
ATOM 527 C C . LEU A 1 69 ? -1.456 -0.410 4.719 1.00 88.31 69 LEU A C 1
ATOM 529 O O . LEU A 1 69 ? -1.956 -0.484 5.834 1.00 88.31 69 LEU A O 1
ATOM 533 N N . ALA A 1 70 ? -1.621 0.637 3.909 1.00 88.38 70 ALA A N 1
ATOM 534 C CA . ALA A 1 70 ? -2.433 1.801 4.248 1.00 88.38 70 ALA A CA 1
ATOM 535 C C . ALA A 1 70 ? -3.887 1.416 4.556 1.00 88.38 70 ALA A C 1
ATOM 537 O O . ALA A 1 70 ? -4.419 1.793 5.597 1.00 88.38 70 ALA A O 1
ATOM 538 N N . ALA A 1 71 ? -4.507 0.597 3.703 1.00 86.62 71 ALA A N 1
ATOM 539 C CA . ALA A 1 71 ? -5.858 0.102 3.938 1.00 86.62 71 ALA A CA 1
ATOM 540 C C . ALA A 1 71 ? -5.951 -0.711 5.236 1.00 86.62 71 ALA A C 1
ATOM 542 O O . ALA A 1 71 ? -6.860 -0.488 6.030 1.00 86.62 71 ALA A O 1
ATOM 543 N N . ARG A 1 72 ? -4.972 -1.590 5.503 1.00 86.44 72 ARG A N 1
ATOM 544 C CA . ARG A 1 72 ? -4.915 -2.357 6.755 1.00 86.44 72 ARG A CA 1
ATOM 545 C C . ARG A 1 72 ? -4.769 -1.450 7.978 1.00 86.44 72 ARG A C 1
ATOM 547 O O . ARG A 1 72 ? -5.407 -1.713 8.990 1.00 86.44 72 ARG A O 1
ATOM 554 N N . THR A 1 73 ? -3.956 -0.398 7.892 1.00 83.81 73 THR A N 1
ATOM 555 C CA . THR A 1 73 ? -3.780 0.588 8.969 1.00 83.81 73 THR A CA 1
ATOM 556 C C . THR A 1 73 ? -5.060 1.379 9.241 1.00 83.81 73 THR A C 1
ATOM 558 O O . THR A 1 73 ? -5.337 1.686 10.393 1.00 83.81 73 THR A O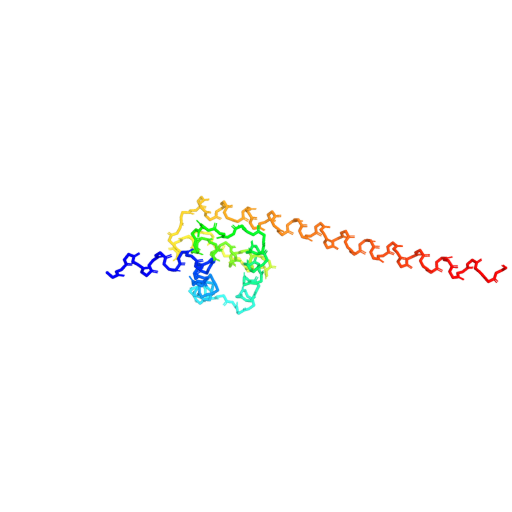 1
ATOM 561 N N . LEU A 1 74 ? -5.866 1.647 8.211 1.00 82.19 74 LEU A N 1
ATOM 562 C CA . LEU A 1 74 ? -7.177 2.299 8.329 1.00 82.19 74 LEU A CA 1
ATOM 563 C C . LEU A 1 74 ? -8.319 1.323 8.678 1.00 82.19 74 LEU A C 1
ATOM 565 O O . LEU A 1 74 ? -9.480 1.715 8.693 1.00 82.19 74 LEU A O 1
ATOM 569 N N . GLY A 1 75 ? -8.022 0.043 8.933 1.00 83.06 75 GLY A N 1
ATOM 570 C CA . GLY A 1 75 ? -9.033 -0.971 9.255 1.00 83.06 75 GLY A CA 1
ATOM 571 C C . GLY A 1 75 ? -9.867 -1.453 8.060 1.00 83.06 75 GLY A C 1
ATOM 572 O O . GLY A 1 75 ? -10.825 -2.203 8.237 1.00 83.06 75 GLY A O 1
ATOM 573 N N . ILE A 1 76 ? -9.501 -1.079 6.832 1.00 82.75 76 ILE A N 1
ATOM 574 C CA . ILE A 1 76 ? -10.194 -1.487 5.608 1.00 82.75 76 ILE A CA 1
ATOM 575 C C . ILE A 1 76 ? -9.659 -2.848 5.160 1.00 82.75 76 ILE A C 1
ATOM 577 O O . ILE A 1 76 ? -8.492 -3.006 4.783 1.00 82.75 76 ILE A O 1
ATOM 581 N N . SER A 1 77 ? -10.531 -3.854 5.170 1.00 81.06 77 SER A N 1
ATOM 582 C CA . SER A 1 77 ? -10.164 -5.204 4.750 1.00 81.06 77 SER A CA 1
ATOM 583 C C . SER A 1 77 ? -10.129 -5.322 3.221 1.00 81.06 77 SER A C 1
ATOM 585 O O . SER A 1 77 ? -11.125 -5.152 2.523 1.00 81.06 77 SER A O 1
ATOM 587 N N . ILE A 1 78 ? -8.951 -5.639 2.677 1.00 84.56 78 ILE A N 1
ATOM 588 C CA . ILE A 1 78 ? -8.760 -5.912 1.247 1.00 84.56 78 ILE A CA 1
ATOM 589 C C . ILE A 1 78 ? -8.335 -7.365 1.071 1.00 84.56 78 ILE A C 1
ATOM 591 O O . ILE A 1 78 ? -7.382 -7.841 1.689 1.00 84.56 78 ILE A O 1
ATOM 595 N N . SER A 1 79 ? -8.996 -8.083 0.164 1.00 87.00 79 SER A N 1
ATOM 596 C CA . SER A 1 79 ? -8.568 -9.431 -0.208 1.00 87.00 79 SER A CA 1
ATOM 597 C C . SER A 1 79 ? -7.239 -9.395 -0.965 1.00 87.00 79 SER A C 1
ATOM 599 O O . SER A 1 79 ? -7.150 -8.848 -2.066 1.00 87.00 79 SER A O 1
ATOM 601 N N . GLN A 1 80 ? -6.217 -10.075 -0.430 1.00 84.19 80 GLN A N 1
ATOM 602 C CA . GLN A 1 80 ? -4.929 -10.248 -1.117 1.00 84.19 80 GLN A CA 1
ATOM 603 C C . GLN A 1 80 ? -5.093 -10.894 -2.499 1.00 84.19 80 GLN A C 1
ATOM 605 O O . GLN A 1 80 ? -4.333 -10.580 -3.409 1.00 84.19 80 GLN A O 1
ATOM 610 N N . ARG A 1 81 ? -6.077 -11.793 -2.675 1.00 86.62 81 ARG A N 1
ATOM 611 C CA . ARG A 1 81 ? -6.346 -12.433 -3.975 1.00 86.62 81 ARG A CA 1
ATOM 612 C C . ARG A 1 81 ? -6.851 -11.413 -4.996 1.00 86.62 81 ARG A C 1
ATOM 614 O O . ARG A 1 81 ? -6.355 -11.406 -6.117 1.00 86.62 81 ARG A O 1
ATOM 621 N N . ARG A 1 82 ? -7.790 -10.545 -4.593 1.00 86.69 82 ARG A N 1
ATOM 622 C CA . ARG A 1 82 ? -8.321 -9.464 -5.442 1.00 86.69 82 ARG A CA 1
ATOM 623 C C . ARG A 1 82 ? -7.202 -8.506 -5.842 1.00 86.69 82 ARG A C 1
ATOM 625 O O . ARG A 1 82 ? -7.011 -8.263 -7.023 1.00 86.69 82 ARG A O 1
ATOM 632 N N . LEU A 1 83 ? -6.397 -8.066 -4.877 1.00 87.06 83 LEU A N 1
ATOM 633 C CA . LEU A 1 83 ? -5.271 -7.166 -5.128 1.00 87.06 83 LEU A CA 1
ATOM 634 C C . LEU A 1 83 ? -4.242 -7.761 -6.104 1.00 87.06 83 LEU A C 1
ATOM 636 O O . LEU A 1 83 ? -3.835 -7.103 -7.052 1.00 87.06 83 LEU A O 1
ATOM 640 N N . VAL A 1 84 ? -3.837 -9.018 -5.900 1.00 88.44 84 VAL A N 1
ATOM 641 C CA . VAL A 1 84 ? -2.898 -9.724 -6.794 1.00 88.44 84 VAL A CA 1
ATOM 642 C C . VAL A 1 84 ? -3.454 -9.826 -8.215 1.00 88.44 84 VAL A C 1
ATOM 644 O O . VAL A 1 84 ? -2.707 -9.602 -9.169 1.00 88.44 84 VAL A O 1
ATOM 647 N N . LYS A 1 85 ? -4.753 -10.122 -8.352 1.00 88.12 85 LYS A N 1
ATOM 648 C CA . LYS A 1 85 ? -5.430 -10.224 -9.649 1.00 88.12 85 LYS A CA 1
ATOM 649 C C . LYS A 1 85 ? -5.432 -8.887 -10.399 1.00 88.12 85 LYS A C 1
ATOM 651 O O . LYS A 1 85 ? -5.080 -8.877 -11.570 1.00 88.12 85 LYS A O 1
ATOM 656 N N . GLU A 1 86 ? -5.752 -7.785 -9.721 1.00 87.44 86 GLU A N 1
ATOM 657 C CA . GLU A 1 86 ? -5.797 -6.446 -10.336 1.00 87.44 86 GLU A CA 1
ATOM 658 C C . GLU A 1 86 ? -4.409 -5.896 -10.689 1.00 87.44 86 GLU A C 1
ATOM 660 O O . GLU A 1 86 ? -4.205 -5.275 -11.729 1.00 87.44 86 GLU A O 1
ATOM 665 N N . VAL A 1 87 ? -3.419 -6.128 -9.826 1.00 83.56 87 VAL A N 1
ATOM 666 C CA . VAL A 1 87 ? -2.058 -5.603 -10.017 1.00 83.56 87 VAL A CA 1
ATOM 667 C C . VAL A 1 87 ? -1.276 -6.439 -11.043 1.00 83.56 87 VAL A C 1
ATOM 669 O O . VAL A 1 87 ? -0.338 -5.940 -11.674 1.00 83.56 87 VAL A O 1
ATOM 672 N N . GLY A 1 88 ? -1.629 -7.719 -11.200 1.00 85.88 88 GLY A N 1
ATOM 673 C CA . GLY A 1 88 ? -0.910 -8.664 -12.055 1.00 85.88 88 GLY A CA 1
ATOM 674 C C . GLY A 1 88 ? 0.459 -9.061 -11.491 1.00 85.88 88 GLY A C 1
ATOM 675 O O . GLY A 1 88 ? 1.411 -9.249 -12.245 1.00 85.88 88 GLY A O 1
ATOM 676 N N . VAL A 1 89 ? 0.593 -9.146 -10.162 1.00 86.69 89 VAL A N 1
ATOM 677 C CA . VAL A 1 89 ? 1.838 -9.561 -9.483 1.00 86.69 89 VAL A CA 1
ATOM 678 C C . VAL A 1 89 ? 1.628 -10.846 -8.705 1.00 86.69 89 VAL A C 1
ATOM 680 O O . VAL A 1 89 ? 0.573 -11.057 -8.122 1.00 86.69 89 VAL A O 1
ATOM 683 N N . SER A 1 90 ? 2.652 -11.697 -8.625 1.00 88.12 90 SER A N 1
ATOM 684 C CA . SER A 1 90 ? 2.550 -12.928 -7.840 1.00 88.12 90 SER A CA 1
ATOM 685 C C . SER A 1 90 ? 2.317 -12.639 -6.353 1.00 88.12 90 SER A C 1
ATOM 687 O O . SER A 1 90 ? 2.890 -11.712 -5.767 1.00 88.12 90 SER A O 1
ATOM 689 N N . LYS A 1 91 ? 1.521 -13.498 -5.709 1.00 87.25 91 LYS A N 1
ATOM 690 C CA . LYS A 1 91 ? 1.249 -13.441 -4.267 1.00 87.25 91 LYS A CA 1
ATOM 691 C C . LYS A 1 91 ? 2.537 -13.498 -3.437 1.00 87.25 91 LYS A C 1
ATOM 693 O O . LYS A 1 91 ? 2.622 -12.844 -2.399 1.00 87.25 91 LYS A O 1
ATOM 698 N N . SER A 1 92 ? 3.545 -14.254 -3.881 1.00 87.56 92 SER A N 1
ATOM 699 C CA . SER A 1 92 ? 4.844 -14.340 -3.200 1.00 87.56 92 SER A CA 1
ATOM 700 C C . SER A 1 92 ? 5.610 -13.015 -3.265 1.00 87.56 92 SER A C 1
ATOM 702 O O . SER A 1 92 ? 6.154 -12.569 -2.253 1.00 87.56 92 SER A O 1
ATOM 704 N N . THR A 1 93 ? 5.584 -12.342 -4.419 1.00 86.62 93 THR A N 1
ATOM 705 C CA . THR A 1 93 ? 6.182 -11.017 -4.616 1.00 86.62 93 THR A CA 1
ATOM 706 C C . THR A 1 93 ? 5.511 -9.977 -3.727 1.00 86.62 93 THR A C 1
ATOM 708 O O . THR A 1 93 ? 6.210 -9.255 -3.020 1.00 86.62 93 THR A O 1
ATOM 711 N N . LEU A 1 94 ? 4.174 -9.946 -3.698 1.00 86.81 94 LEU A N 1
ATOM 712 C CA . LEU A 1 94 ? 3.418 -9.034 -2.837 1.00 86.81 94 LEU A CA 1
ATOM 713 C C . LEU A 1 94 ? 3.769 -9.244 -1.357 1.00 86.81 94 LEU A C 1
ATOM 715 O O . LEU A 1 94 ? 4.108 -8.291 -0.661 1.00 86.81 94 LEU A O 1
ATOM 719 N N . ARG A 1 95 ? 3.764 -10.498 -0.885 1.00 85.94 95 ARG A N 1
ATOM 720 C CA . ARG A 1 95 ? 4.102 -10.841 0.508 1.00 85.94 95 ARG A CA 1
ATOM 721 C C . ARG A 1 95 ? 5.524 -10.444 0.892 1.00 85.94 95 ARG A C 1
ATOM 723 O O . ARG A 1 95 ? 5.743 -9.998 2.013 1.00 85.94 95 ARG A O 1
ATOM 730 N N . ARG A 1 96 ? 6.490 -10.606 -0.017 1.00 87.69 96 ARG A N 1
ATOM 731 C CA . ARG A 1 96 ? 7.872 -10.170 0.222 1.00 87.69 96 ARG A CA 1
ATOM 732 C C . ARG A 1 96 ? 7.937 -8.660 0.428 1.00 87.69 96 ARG A C 1
ATOM 734 O O . ARG A 1 96 ? 8.568 -8.220 1.379 1.00 87.69 96 ARG A O 1
ATOM 741 N N . ARG A 1 97 ? 7.261 -7.885 -0.427 1.00 86.62 97 ARG A N 1
ATOM 742 C CA . ARG A 1 97 ? 7.223 -6.421 -0.299 1.00 86.62 97 ARG A CA 1
ATOM 743 C C . ARG A 1 97 ? 6.517 -5.987 0.975 1.00 86.62 97 ARG A C 1
ATOM 745 O O . ARG A 1 97 ? 7.053 -5.140 1.670 1.00 86.62 97 ARG A O 1
ATOM 752 N N . LEU A 1 98 ? 5.396 -6.615 1.324 1.00 85.44 98 LEU A N 1
ATOM 753 C CA . LEU A 1 98 ? 4.681 -6.314 2.564 1.00 85.44 98 LEU A CA 1
ATOM 754 C C . LEU A 1 98 ? 5.599 -6.405 3.792 1.00 85.44 98 LEU A C 1
ATOM 756 O O . LEU A 1 98 ? 5.664 -5.453 4.557 1.00 85.44 98 LEU A O 1
ATOM 760 N N . ARG A 1 99 ? 6.364 -7.497 3.927 1.00 84.94 99 ARG A N 1
ATOM 761 C CA . ARG A 1 99 ? 7.309 -7.668 5.043 1.00 84.94 99 ARG A CA 1
ATOM 762 C C . ARG A 1 99 ? 8.403 -6.602 5.064 1.00 84.94 99 ARG A C 1
ATOM 764 O O . ARG A 1 99 ? 8.780 -6.137 6.131 1.00 84.94 99 ARG A O 1
ATOM 771 N N . GLU A 1 100 ? 8.909 -6.211 3.894 1.00 84.31 100 GLU A N 1
ATOM 772 C CA . GLU A 1 100 ? 9.901 -5.132 3.788 1.00 84.31 100 GLU A CA 1
ATOM 773 C C . GLU A 1 100 ? 9.319 -3.792 4.272 1.00 84.31 100 GLU A C 1
ATOM 775 O O . GLU A 1 100 ? 9.990 -3.070 5.001 1.00 84.31 100 GLU A O 1
ATOM 780 N N . PHE A 1 101 ? 8.068 -3.476 3.923 1.00 83.25 101 PHE A N 1
ATOM 781 C CA . PHE A 1 101 ? 7.383 -2.274 4.411 1.00 83.25 101 PHE A CA 1
ATOM 782 C C . PHE A 1 101 ? 7.050 -2.346 5.909 1.00 83.25 101 PHE A C 1
ATOM 784 O O . PHE A 1 101 ? 7.205 -1.355 6.618 1.00 83.25 101 PHE A O 1
ATOM 791 N N . GLU A 1 102 ? 6.621 -3.506 6.409 1.00 83.06 102 GLU A N 1
ATOM 792 C CA . GLU A 1 102 ? 6.358 -3.719 7.838 1.00 83.06 102 GLU A CA 1
ATOM 793 C C . GLU A 1 102 ? 7.621 -3.503 8.678 1.00 83.06 102 GLU A C 1
ATOM 795 O O . GLU A 1 102 ? 7.555 -2.787 9.672 1.00 83.06 102 GLU A O 1
ATOM 800 N N . ALA A 1 103 ? 8.772 -4.025 8.238 1.00 80.94 103 ALA A N 1
ATOM 801 C CA . ALA A 1 103 ? 10.057 -3.815 8.910 1.00 80.94 103 ALA A CA 1
ATOM 802 C C . ALA A 1 103 ? 10.432 -2.322 8.998 1.00 80.94 103 ALA A C 1
ATOM 804 O O . ALA A 1 103 ? 10.914 -1.831 10.018 1.00 80.94 103 ALA A O 1
ATOM 805 N N . VAL A 1 104 ? 10.148 -1.559 7.938 1.00 76.56 104 VAL A N 1
ATOM 806 C CA . VAL A 1 104 ? 10.396 -0.110 7.910 1.00 76.56 104 VAL A CA 1
ATOM 807 C C . VAL A 1 104 ? 9.562 0.639 8.934 1.00 76.56 104 VAL A C 1
ATOM 809 O O . VAL A 1 104 ? 10.071 1.593 9.530 1.00 76.56 104 VAL A O 1
ATOM 812 N N . LEU A 1 105 ? 8.300 0.239 9.085 1.00 71.75 105 LEU A N 1
ATOM 813 C CA . LEU A 1 105 ? 7.348 0.847 10.008 1.00 71.75 105 LEU A CA 1
ATOM 814 C C . LEU A 1 105 ? 7.620 0.428 11.456 1.00 71.75 105 LEU A C 1
ATOM 816 O O . LEU A 1 105 ? 7.518 1.276 12.340 1.00 71.75 105 LEU A O 1
ATOM 820 N N . SER A 1 106 ? 8.034 -0.819 11.710 1.00 69.88 106 SER A N 1
ATOM 821 C CA . SER A 1 106 ? 8.417 -1.273 13.055 1.00 69.88 106 SER A CA 1
ATOM 822 C C . SER A 1 106 ? 9.648 -0.536 13.580 1.00 69.88 106 SER A C 1
ATOM 824 O O . SER A 1 106 ? 9.646 -0.092 14.726 1.00 69.88 106 SER A O 1
ATOM 826 N N . ASP A 1 107 ? 10.650 -0.296 12.726 1.00 62.25 107 ASP A N 1
ATOM 827 C CA . ASP A 1 107 ? 11.810 0.536 13.080 1.00 62.25 107 ASP A CA 1
ATOM 828 C C . ASP A 1 107 ? 11.404 1.967 13.472 1.00 62.25 107 ASP A C 1
ATOM 830 O O . ASP A 1 107 ? 12.097 2.646 14.233 1.00 62.25 107 ASP A O 1
ATOM 834 N N . GLU A 1 108 ? 10.297 2.465 12.916 1.00 57.59 108 GLU A N 1
ATOM 835 C CA . GLU A 1 108 ? 9.794 3.812 13.175 1.00 57.59 108 GLU A CA 1
ATOM 836 C C . GLU A 1 108 ? 8.932 3.889 14.436 1.00 57.59 108 GLU A C 1
ATOM 838 O O . GLU A 1 108 ? 9.043 4.880 15.156 1.00 57.59 108 GLU A O 1
ATOM 843 N N . ASN A 1 109 ? 8.130 2.862 14.739 1.00 53.28 109 ASN A N 1
ATOM 844 C CA . ASN A 1 109 ? 7.384 2.789 15.997 1.00 53.28 109 ASN A CA 1
ATOM 845 C C . ASN A 1 109 ? 8.346 2.755 17.188 1.00 53.28 109 ASN A C 1
ATOM 847 O O . ASN A 1 109 ? 8.224 3.601 18.069 1.00 53.28 109 ASN A O 1
ATOM 851 N N . ILE A 1 110 ? 9.403 1.936 17.110 1.00 49.78 110 ILE A N 1
ATOM 852 C CA . ILE A 1 110 ? 10.476 1.909 18.114 1.00 49.78 110 ILE A CA 1
ATOM 853 C C . ILE A 1 110 ? 11.136 3.293 18.233 1.00 49.78 110 ILE A C 1
ATOM 855 O O . ILE A 1 110 ? 11.318 3.798 19.334 1.00 49.78 110 ILE A O 1
ATOM 859 N N . ARG A 1 111 ? 11.432 3.985 17.119 1.00 48.03 111 ARG A N 1
ATOM 860 C CA . ARG A 1 111 ? 12.033 5.338 17.149 1.00 48.03 111 ARG A CA 1
ATOM 861 C C . ARG A 1 111 ? 11.095 6.435 17.657 1.00 48.03 111 ARG A C 1
ATOM 863 O O . ARG A 1 111 ? 11.590 7.415 18.219 1.00 48.03 111 ARG A O 1
ATOM 870 N N . LYS A 1 112 ? 9.785 6.340 17.416 1.00 43.53 112 LYS A N 1
ATOM 871 C CA . LYS A 1 112 ? 8.787 7.285 17.939 1.00 43.53 112 LYS A CA 1
ATOM 872 C C . LYS A 1 112 ? 8.554 7.049 19.428 1.00 43.53 112 LYS A C 1
ATOM 874 O O . LYS A 1 112 ? 8.577 8.020 20.175 1.00 43.53 112 LYS A O 1
ATOM 879 N N . GLU A 1 113 ? 8.441 5.796 19.863 1.00 41.22 113 GLU A N 1
ATOM 880 C CA . GLU A 1 113 ? 8.376 5.428 21.280 1.00 41.22 113 GLU A CA 1
ATOM 881 C C . GLU A 1 113 ? 9.653 5.836 22.016 1.00 41.22 113 GLU A C 1
ATOM 883 O O . GLU A 1 113 ? 9.562 6.516 23.032 1.00 41.22 113 GLU A O 1
ATOM 888 N N . SER A 1 114 ? 10.847 5.584 21.468 1.00 40.69 114 SER A N 1
ATOM 889 C CA . SER A 1 114 ? 12.095 6.075 22.069 1.00 40.69 114 SER A CA 1
ATOM 890 C C . SER A 1 114 ? 12.163 7.606 22.127 1.00 40.69 114 SER A C 1
ATOM 892 O O . SER A 1 114 ? 12.599 8.145 23.136 1.00 40.69 114 SER A O 1
ATOM 894 N N . ARG A 1 115 ? 11.701 8.343 21.103 1.00 43.66 115 ARG A N 1
ATOM 895 C CA . ARG A 1 115 ? 11.687 9.822 21.133 1.00 43.66 115 ARG A CA 1
ATOM 896 C C . ARG A 1 115 ? 10.668 10.402 22.115 1.00 43.66 115 ARG A C 1
ATOM 898 O O . ARG A 1 115 ? 10.958 11.425 22.725 1.00 43.66 115 ARG A O 1
ATOM 905 N N . ILE A 1 116 ? 9.503 9.777 22.283 1.00 49.56 116 ILE A N 1
ATOM 906 C CA . ILE A 1 116 ? 8.491 10.204 23.263 1.00 49.56 116 ILE A CA 1
ATOM 907 C C . ILE A 1 116 ? 8.980 9.911 24.688 1.00 49.56 116 ILE A C 1
ATOM 909 O O . ILE A 1 116 ? 8.864 10.771 25.560 1.00 49.56 116 ILE A O 1
ATOM 913 N N . THR A 1 117 ? 9.586 8.743 24.913 1.00 51.12 117 THR A N 1
ATOM 914 C CA . THR A 1 117 ? 10.157 8.359 26.211 1.00 51.12 117 THR A CA 1
ATOM 915 C C . THR A 1 117 ? 11.345 9.247 26.588 1.00 51.12 117 THR A C 1
ATOM 917 O O . THR A 1 117 ? 11.367 9.787 27.689 1.00 51.12 117 THR A O 1
ATOM 920 N N . LEU A 1 118 ? 12.280 9.505 25.665 1.00 49.69 118 LEU A N 1
ATOM 921 C CA . LEU A 1 118 ? 13.429 10.390 25.912 1.00 49.69 118 LEU A CA 1
ATOM 922 C C . LEU A 1 118 ? 13.008 11.845 26.162 1.00 49.69 118 LEU A C 1
ATOM 924 O O . LEU A 1 118 ? 13.564 12.507 27.036 1.00 49.69 118 LEU A O 1
ATOM 928 N N . ARG A 1 119 ? 11.981 12.342 25.459 1.00 51.09 119 ARG A N 1
ATOM 929 C CA . ARG A 1 119 ? 11.448 13.693 25.693 1.00 51.09 119 ARG A CA 1
ATOM 930 C C . ARG A 1 119 ? 10.754 13.814 27.056 1.00 51.09 119 ARG A C 1
ATOM 932 O O . ARG A 1 119 ? 10.863 14.859 27.685 1.00 51.09 119 ARG A O 1
ATOM 939 N N . ARG A 1 120 ? 10.089 12.754 27.535 1.00 50.06 120 ARG A N 1
ATOM 940 C CA . ARG A 1 120 ? 9.484 12.696 28.881 1.00 50.06 120 ARG A CA 1
ATOM 941 C C . ARG A 1 120 ? 10.525 12.634 30.002 1.00 50.06 120 ARG A C 1
ATOM 943 O O . ARG A 1 120 ? 10.334 13.293 31.017 1.00 50.06 120 ARG A O 1
ATOM 950 N N . ILE A 1 121 ? 11.613 11.887 29.813 1.00 57.50 121 ILE A N 1
ATOM 951 C CA . ILE A 1 121 ? 12.698 11.775 30.802 1.00 57.50 121 ILE A CA 1
ATOM 952 C C . ILE A 1 121 ? 13.430 13.116 30.965 1.00 57.50 121 ILE A C 1
ATOM 954 O O . ILE A 1 121 ? 13.623 13.571 32.091 1.00 57.50 121 ILE A O 1
ATOM 958 N N . ASN A 1 122 ? 13.765 13.800 29.867 1.00 52.88 122 ASN A N 1
ATOM 959 C CA . ASN A 1 122 ? 14.449 15.095 29.948 1.00 52.88 122 ASN A CA 1
ATOM 960 C C . ASN A 1 122 ? 13.568 16.197 30.564 1.00 52.88 122 ASN A C 1
ATOM 962 O O . ASN A 1 122 ? 14.050 16.937 31.415 1.00 52.88 122 ASN A O 1
ATOM 966 N N . LEU A 1 123 ? 12.269 16.249 30.232 1.00 55.38 123 LEU A N 1
ATOM 967 C CA . LEU A 1 123 ? 11.331 17.197 30.857 1.00 55.38 123 LEU A CA 1
ATOM 968 C C . LEU A 1 123 ? 11.182 16.963 32.372 1.00 55.38 123 LEU A C 1
ATOM 970 O O . LEU A 1 123 ? 11.087 17.919 33.131 1.00 55.38 123 LEU A O 1
ATOM 974 N N . ALA A 1 124 ? 11.190 15.709 32.835 1.00 55.50 124 ALA A N 1
ATOM 975 C CA . ALA A 1 124 ? 11.136 15.400 34.268 1.00 55.50 124 ALA A CA 1
ATOM 976 C C . ALA A 1 124 ? 12.428 15.790 35.014 1.00 55.50 124 ALA A C 1
ATOM 978 O O . ALA A 1 124 ? 12.390 16.093 36.205 1.00 55.50 124 ALA A O 1
ATOM 979 N N . THR A 1 125 ? 13.563 15.804 34.311 1.00 57.75 125 THR A N 1
ATOM 980 C CA . THR A 1 125 ? 14.870 16.158 34.882 1.00 57.75 125 THR A CA 1
ATOM 981 C C . THR A 1 125 ? 15.023 17.679 35.014 1.00 57.75 125 THR A C 1
ATOM 983 O O . THR A 1 125 ? 15.442 18.151 36.067 1.00 57.75 125 THR A O 1
ATOM 986 N N . GLU A 1 126 ? 14.571 18.455 34.020 1.00 53.91 126 GLU A N 1
ATOM 987 C CA . GLU A 1 126 ? 14.581 19.931 34.064 1.00 53.91 126 GLU A CA 1
ATOM 988 C C . GLU A 1 126 ? 13.708 20.500 35.198 1.00 53.91 126 GLU A C 1
ATOM 990 O O . GLU A 1 126 ? 14.104 21.446 35.875 1.00 53.91 126 GLU A O 1
ATOM 995 N N . VAL A 1 127 ? 12.543 19.901 35.475 1.00 58.12 127 VAL A N 1
ATOM 996 C CA . VAL A 1 127 ? 11.655 20.360 36.563 1.00 58.12 127 VAL A CA 1
ATOM 997 C C . VAL A 1 127 ? 12.257 20.074 37.949 1.00 58.12 127 VAL A C 1
ATOM 999 O O . VAL A 1 127 ? 12.073 20.857 38.881 1.00 58.12 127 VAL A O 1
ATOM 1002 N N . ASN A 1 128 ? 13.025 18.989 38.092 1.00 54.09 128 ASN A N 1
ATOM 1003 C CA . ASN A 1 128 ? 13.651 18.610 39.363 1.00 54.09 128 ASN A CA 1
ATOM 1004 C C . ASN A 1 128 ? 14.866 19.492 39.723 1.00 54.09 128 ASN A C 1
ATOM 1006 O O . ASN A 1 128 ? 15.166 19.683 40.901 1.00 54.09 128 ASN A O 1
ATOM 1010 N N . GLU A 1 129 ? 15.553 20.065 38.731 1.00 53.81 129 GLU A N 1
ATOM 1011 C CA . GLU A 1 129 ? 16.668 20.996 38.964 1.00 53.81 129 GLU A CA 1
ATOM 1012 C C . GLU A 1 129 ? 16.199 22.393 39.398 1.00 53.81 129 GLU A C 1
ATOM 1014 O O . GLU A 1 129 ? 16.875 23.048 40.195 1.00 53.81 129 GLU A O 1
ATOM 1019 N N . ILE A 1 130 ? 15.013 22.830 38.958 1.00 56.75 130 ILE A N 1
ATOM 1020 C CA . ILE A 1 130 ? 14.420 24.114 39.373 1.00 56.75 130 ILE A CA 1
ATOM 1021 C C . ILE A 1 130 ? 13.966 24.056 40.843 1.00 56.75 130 ILE A C 1
ATOM 1023 O O . ILE A 1 130 ? 14.144 25.023 41.579 1.00 56.75 130 ILE A O 1
ATOM 1027 N N . GLY A 1 131 ? 13.468 22.904 41.307 1.00 55.38 131 GLY A N 1
ATOM 1028 C CA . GLY A 1 131 ? 13.027 22.711 42.696 1.00 55.38 131 GLY A CA 1
ATOM 1029 C C . GLY A 1 131 ? 14.148 22.578 43.737 1.00 55.38 131 GLY A C 1
ATOM 1030 O O . GLY A 1 131 ? 13.879 22.703 44.928 1.00 55.38 131 GLY A O 1
ATOM 1031 N N . ARG A 1 132 ? 15.404 22.343 43.327 1.00 53.75 132 ARG A N 1
ATOM 1032 C CA . ARG A 1 132 ? 16.556 22.200 44.245 1.00 53.75 132 ARG A CA 1
ATOM 1033 C C . ARG A 1 132 ? 17.400 23.465 44.425 1.00 53.75 132 ARG A C 1
ATOM 1035 O O . ARG A 1 132 ? 18.303 23.451 45.252 1.00 53.75 132 ARG A O 1
ATOM 1042 N N . ARG A 1 133 ? 17.133 24.546 43.683 1.00 50.22 133 ARG A N 1
ATOM 1043 C CA . ARG A 1 133 ? 17.855 25.832 4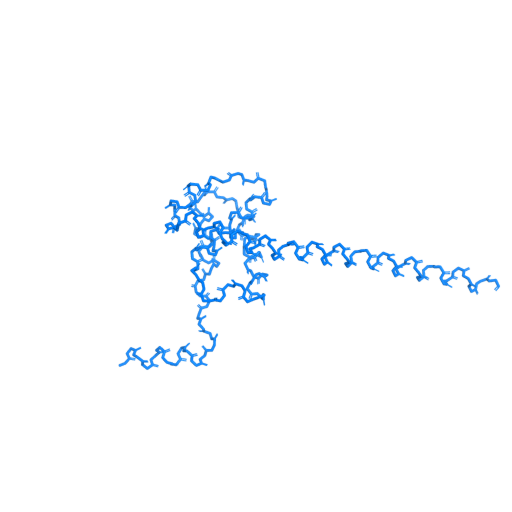3.807 1.00 50.22 133 ARG A CA 1
ATOM 1044 C C . ARG A 1 133 ? 17.142 26.876 44.679 1.00 50.22 133 ARG A C 1
ATOM 1046 O O . ARG A 1 133 ? 17.624 27.999 44.774 1.00 50.22 133 ARG A O 1
ATOM 1053 N N . SER A 1 134 ? 16.013 26.526 45.299 1.00 51.03 134 SER A N 1
ATOM 1054 C CA . SER A 1 134 ? 15.218 27.434 46.145 1.00 51.03 134 SER A CA 1
ATOM 1055 C C . SER A 1 134 ? 15.315 27.145 47.650 1.00 51.03 134 SER A C 1
ATOM 1057 O O . SER A 1 134 ? 14.457 27.603 48.401 1.00 51.03 134 SER A O 1
ATOM 1059 N N . HIS A 1 135 ? 16.346 26.419 48.093 1.00 47.78 135 HIS A N 1
ATOM 1060 C CA . HIS A 1 135 ? 16.704 26.280 49.506 1.00 47.78 135 HIS A CA 1
ATOM 1061 C C . HIS A 1 135 ? 18.164 26.646 49.737 1.00 47.78 135 HIS A C 1
ATOM 1063 O O . HIS A 1 135 ? 18.996 26.284 48.874 1.00 47.78 135 HIS A O 1
#

Solvent-accessible surface area (backbone atoms only — not comparable to full-atom values): 7627 Å² total; per-residue (Å²): 116,74,70,59,55,52,53,54,45,60,72,41,86,60,66,70,81,82,38,50,60,59,48,28,52,50,48,32,62,75,72,70,53,61,68,68,33,43,56,45,14,47,52,53,43,54,59,40,46,75,73,55,75,54,70,97,53,65,52,63,47,50,20,52,26,28,38,52,50,24,25,51,74,72,70,47,89,72,60,67,68,58,53,29,64,76,65,72,46,58,68,68,59,37,53,54,42,37,53,56,52,50,55,58,51,50,59,44,51,55,50,50,52,49,49,53,51,52,53,51,53,52,54,57,50,57,58,55,57,63,70,64,71,79,116

pLDDT: mean 72.97, std 16.66, range [40.69, 90.94]